Protein AF-A0A6V7I5N6-F1 (afdb_monomer_lite)

Foldseek 3Di:
DVVVVVVVVVVVVVVVVVVVVVVVVVVVVVVVVVVVVVVVVVVVVVVVVVVVVVVVVPQPPCLVVPDDVVVCVVCVVVVNNVCSSVVSVCVVVPVDDDPVNVPD

Sequence (104 aa):
NDIAEKRVILGGILEDLLGQQEKRRAELLATINQIEQQRLTRRDSLFWLMQYQSLMDQRPQGLLEGLEPTLVRHVAIAGALHCLPFLATLPSMLPHVDHDQLIA

Structure (mmCIF, N/CA/C/O backbone):
data_AF-A0A6V7I5N6-F1
#
_entry.id   AF-A0A6V7I5N6-F1
#
loop_
_atom_site.group_PDB
_atom_site.id
_atom_site.type_symbol
_atom_site.label_atom_id
_atom_site.label_alt_id
_atom_site.label_comp_id
_atom_site.label_asym_id
_atom_site.label_entity_id
_atom_site.label_seq_id
_atom_site.pdbx_PDB_ins_code
_atom_site.Cartn_x
_atom_site.Cartn_y
_atom_site.Cartn_z
_atom_site.occupancy
_atom_site.B_iso_or_equiv
_atom_site.auth_seq_id
_atom_site.auth_comp_id
_atom_site.auth_asym_id
_atom_site.auth_atom_id
_atom_site.pdbx_PDB_model_num
ATOM 1 N N . ASN A 1 1 ? 28.563 6.064 -50.476 1.00 65.56 1 ASN A N 1
ATOM 2 C CA . ASN A 1 1 ? 27.799 4.840 -50.168 1.00 65.56 1 ASN A CA 1
ATOM 3 C C . ASN A 1 1 ? 27.822 4.534 -48.668 1.00 65.56 1 ASN A C 1
ATOM 5 O O . ASN A 1 1 ? 26.775 4.590 -48.050 1.00 65.56 1 ASN A O 1
ATOM 9 N N . ASP A 1 2 ? 28.996 4.393 -48.047 1.00 87.62 2 ASP A N 1
ATOM 10 C CA . ASP A 1 2 ? 29.184 4.084 -46.607 1.00 87.62 2 ASP A CA 1
ATOM 11 C C . ASP A 1 2 ? 28.483 5.046 -45.605 1.00 87.62 2 ASP A C 1
ATOM 13 O O . ASP A 1 2 ? 27.899 4.631 -44.608 1.00 87.62 2 ASP A O 1
ATOM 17 N N . ILE A 1 3 ? 28.436 6.355 -45.892 1.00 89.69 3 ILE A N 1
ATOM 18 C CA . ILE A 1 3 ? 27.712 7.322 -45.036 1.00 89.69 3 ILE A CA 1
ATOM 19 C C . ILE A 1 3 ? 26.189 7.102 -45.058 1.00 89.69 3 ILE A C 1
ATOM 21 O O . ILE A 1 3 ? 25.523 7.346 -44.054 1.00 89.69 3 ILE A O 1
ATOM 25 N N . ALA A 1 4 ? 25.627 6.656 -46.185 1.00 89.88 4 ALA A N 1
ATOM 26 C CA . ALA A 1 4 ? 24.193 6.396 -46.285 1.00 89.88 4 ALA A CA 1
ATOM 27 C C . ALA A 1 4 ? 23.809 5.154 -45.467 1.00 89.88 4 ALA A C 1
ATOM 29 O O . ALA A 1 4 ? 22.834 5.187 -44.723 1.00 89.88 4 ALA A O 1
ATOM 30 N N . GLU A 1 5 ? 24.631 4.109 -45.525 1.00 91.44 5 GLU A N 1
ATOM 31 C CA . GLU A 1 5 ? 24.460 2.879 -44.748 1.00 91.44 5 GLU A CA 1
ATOM 32 C C . GLU A 1 5 ? 24.543 3.139 -43.235 1.00 91.44 5 GLU A C 1
ATOM 34 O O . GLU A 1 5 ? 23.652 2.752 -42.481 1.00 91.44 5 GLU A O 1
ATOM 39 N N . LYS A 1 6 ? 25.531 3.928 -42.792 1.00 91.81 6 LYS A N 1
ATOM 40 C CA . LYS A 1 6 ? 25.652 4.361 -41.388 1.00 91.81 6 LYS A CA 1
ATOM 41 C C . LYS A 1 6 ? 24.430 5.136 -40.891 1.00 91.81 6 LYS A C 1
ATOM 43 O O . LYS A 1 6 ? 24.029 4.961 -39.744 1.00 91.81 6 LYS A O 1
ATOM 48 N N . ARG A 1 7 ? 23.817 5.974 -41.737 1.00 93.12 7 ARG A N 1
ATOM 49 C CA . ARG A 1 7 ? 22.587 6.712 -41.388 1.00 93.12 7 ARG A CA 1
ATOM 50 C C . ARG A 1 7 ? 21.388 5.787 -41.217 1.00 93.12 7 ARG A C 1
ATOM 52 O O . ARG A 1 7 ? 20.614 5.997 -40.291 1.00 93.12 7 AR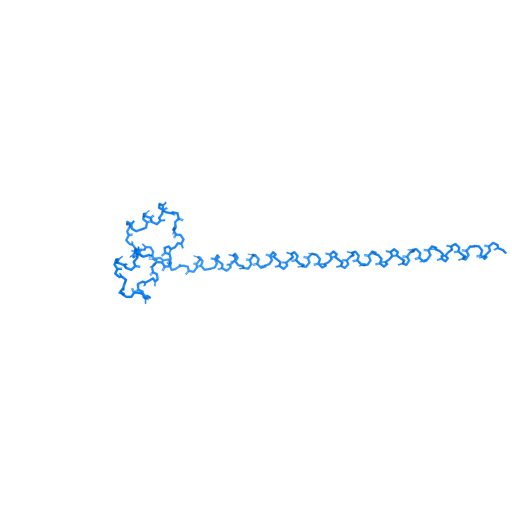G A O 1
ATOM 59 N N . VAL A 1 8 ? 21.252 4.774 -42.070 1.00 94.75 8 VAL A N 1
ATOM 60 C CA . VAL A 1 8 ? 20.178 3.775 -41.960 1.00 94.75 8 VAL A CA 1
ATOM 61 C C . VAL A 1 8 ? 20.317 2.982 -40.659 1.00 94.75 8 VAL A C 1
ATOM 63 O O . VAL A 1 8 ? 19.344 2.844 -39.923 1.00 94.75 8 VAL A O 1
ATOM 66 N N . ILE A 1 9 ? 21.534 2.545 -40.325 1.00 95.50 9 ILE A N 1
ATOM 67 C CA . ILE A 1 9 ? 21.813 1.820 -39.075 1.00 95.50 9 ILE A CA 1
ATOM 68 C C . ILE A 1 9 ? 21.493 2.688 -37.850 1.00 95.50 9 ILE A C 1
ATOM 70 O O . ILE A 1 9 ? 20.794 2.245 -36.943 1.00 95.50 9 ILE A O 1
ATOM 74 N N . LEU A 1 10 ? 21.965 3.940 -37.831 1.00 95.69 10 LEU A N 1
ATOM 75 C CA . LEU A 1 10 ? 21.670 4.885 -36.748 1.00 95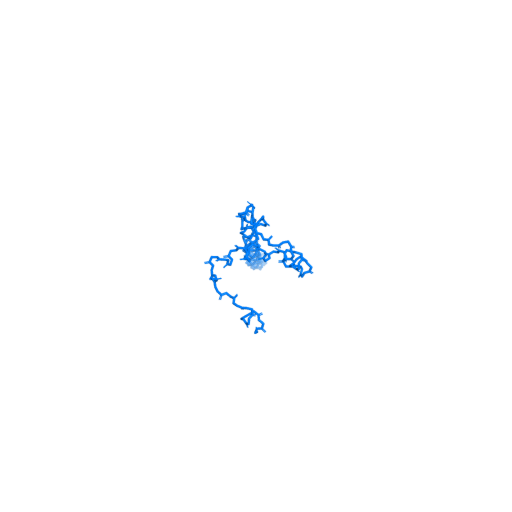.69 10 LEU A CA 1
ATOM 76 C C . LEU A 1 10 ? 20.170 5.167 -36.607 1.00 95.69 10 LEU A C 1
ATOM 78 O O . LEU A 1 10 ? 19.688 5.260 -35.483 1.00 95.69 10 LEU A O 1
ATOM 82 N N . GLY A 1 11 ? 19.443 5.275 -37.723 1.00 95.19 11 GLY A N 1
ATOM 83 C CA . GLY A 1 11 ? 17.988 5.431 -37.728 1.00 95.19 11 GLY A CA 1
ATOM 84 C C . GLY A 1 11 ? 17.283 4.263 -37.041 1.00 95.19 11 GLY A C 1
ATOM 85 O O . GLY A 1 11 ? 16.496 4.488 -36.128 1.00 95.19 11 GLY A O 1
ATOM 86 N N . GLY A 1 12 ? 17.646 3.026 -37.393 1.00 96.00 12 GLY A N 1
ATOM 87 C CA . GLY A 1 12 ? 17.077 1.830 -36.761 1.00 96.00 12 GLY A CA 1
ATOM 88 C C . GLY A 1 12 ? 17.383 1.734 -35.263 1.00 96.00 12 GLY A C 1
ATOM 89 O O . GLY A 1 12 ? 16.506 1.395 -34.473 1.00 96.00 12 GLY A O 1
ATOM 90 N N . ILE A 1 13 ? 18.602 2.095 -34.846 1.00 96.69 13 ILE A N 1
ATOM 91 C CA . ILE A 1 13 ? 18.972 2.130 -33.420 1.00 96.69 13 ILE A CA 1
ATOM 92 C C . ILE A 1 13 ? 18.164 3.196 -32.668 1.00 96.69 13 ILE A C 1
ATOM 94 O O . ILE A 1 13 ? 17.722 2.957 -31.548 1.00 96.69 13 ILE A O 1
ATOM 98 N N . LEU A 1 14 ? 17.970 4.376 -33.262 1.00 97.06 14 LEU A N 1
ATOM 99 C CA . LEU A 1 14 ? 17.183 5.452 -32.657 1.00 97.06 14 LEU A CA 1
ATOM 100 C C . LEU A 1 14 ? 15.709 5.072 -32.503 1.00 97.06 14 LEU A C 1
ATOM 102 O O . LEU A 1 14 ? 15.127 5.343 -31.456 1.00 97.06 14 LEU A O 1
ATOM 106 N N . GLU A 1 15 ? 15.120 4.431 -33.510 1.00 96.81 15 GLU A N 1
ATOM 107 C CA . GLU A 1 15 ? 13.745 3.927 -33.440 1.00 96.81 15 GLU A CA 1
ATOM 108 C C . GLU A 1 15 ? 13.581 2.885 -32.329 1.00 96.81 15 GLU A C 1
ATOM 110 O O . GLU A 1 15 ? 12.643 2.977 -31.534 1.00 96.81 15 GLU A O 1
ATOM 115 N N . ASP A 1 16 ? 14.524 1.948 -32.210 1.00 97.19 16 ASP A N 1
ATOM 116 C CA . ASP A 1 16 ? 14.510 0.947 -31.141 1.00 97.19 16 ASP A CA 1
ATOM 117 C C . ASP A 1 16 ? 14.673 1.595 -29.755 1.00 97.19 16 ASP A C 1
ATOM 119 O O . ASP A 1 16 ? 13.901 1.318 -28.836 1.00 97.19 16 ASP A O 1
ATOM 123 N N . LEU A 1 17 ? 15.603 2.543 -29.601 1.00 97.62 17 LEU A N 1
ATOM 124 C CA . LEU A 1 17 ? 15.791 3.276 -28.343 1.00 97.62 17 LEU A CA 1
ATOM 125 C C . LEU A 1 17 ? 14.544 4.067 -27.930 1.00 97.62 17 LEU A C 1
ATOM 127 O O . LEU A 1 17 ? 14.196 4.078 -26.747 1.00 97.62 17 LEU A O 1
ATOM 131 N N . LEU A 1 18 ? 13.857 4.704 -28.880 1.00 97.75 18 LEU A N 1
ATOM 132 C CA . LEU A 1 18 ? 12.594 5.398 -28.621 1.00 97.75 18 LEU A CA 1
ATOM 133 C C . LEU A 1 18 ? 11.500 4.413 -28.188 1.00 97.75 18 LEU A C 1
ATOM 135 O O . LEU A 1 18 ? 10.796 4.669 -27.210 1.00 97.75 18 LEU A O 1
ATOM 139 N N . GLY A 1 19 ? 11.405 3.254 -28.846 1.00 97.50 19 GLY A N 1
ATOM 140 C CA . GLY A 1 19 ? 10.482 2.188 -28.452 1.00 97.50 19 GLY A CA 1
ATOM 141 C C . GLY A 1 19 ? 10.756 1.658 -27.040 1.00 97.50 19 GLY A C 1
ATOM 142 O O . GLY A 1 19 ? 9.838 1.509 -26.229 1.00 97.50 19 GLY A O 1
ATOM 143 N N . GLN A 1 20 ? 12.026 1.431 -26.703 1.00 97.62 20 GLN A N 1
ATOM 144 C CA . GLN A 1 20 ? 12.446 0.988 -25.371 1.00 97.62 20 GLN A CA 1
ATOM 145 C C . GLN A 1 20 ? 12.174 2.042 -24.293 1.00 97.62 20 GLN A C 1
ATOM 147 O O . GLN A 1 20 ? 11.761 1.694 -23.183 1.00 97.62 20 GLN A O 1
ATOM 152 N N . GLN A 1 21 ? 12.381 3.324 -24.604 1.00 97.69 21 GLN A N 1
ATOM 153 C CA . GLN A 1 21 ? 12.086 4.426 -23.691 1.00 97.69 21 GLN A CA 1
ATOM 154 C C . GLN A 1 21 ? 10.594 4.478 -23.352 1.00 97.69 21 GLN A C 1
ATOM 156 O O . GLN A 1 21 ? 10.242 4.561 -22.173 1.00 97.69 21 GLN A O 1
ATOM 161 N N . GLU A 1 22 ? 9.726 4.391 -24.359 1.00 97.62 22 GLU A N 1
ATOM 162 C CA . GLU A 1 22 ? 8.278 4.446 -24.156 1.00 97.62 22 GLU A CA 1
ATOM 163 C C . GLU A 1 22 ? 7.781 3.231 -23.364 1.00 97.62 22 GLU A C 1
ATOM 165 O O . GLU A 1 22 ? 7.033 3.377 -22.394 1.00 97.62 22 GLU A O 1
ATOM 170 N N . LYS A 1 23 ? 8.287 2.033 -23.685 1.00 97.88 23 LYS A N 1
ATOM 171 C CA . LYS A 1 23 ? 7.986 0.814 -22.926 1.00 97.88 23 LYS A CA 1
ATOM 172 C C . LYS A 1 23 ? 8.373 0.956 -21.453 1.00 97.88 23 LYS A C 1
ATOM 174 O O . LYS A 1 23 ? 7.549 0.714 -20.573 1.00 97.88 23 LYS A O 1
ATOM 179 N N . ARG A 1 24 ? 9.601 1.404 -21.174 1.00 97.69 24 AR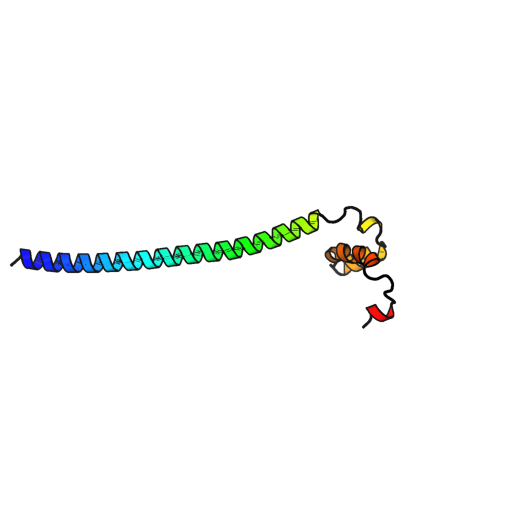G A N 1
ATOM 180 C CA . ARG A 1 24 ? 10.073 1.606 -19.797 1.00 97.69 24 ARG A CA 1
ATOM 181 C C . ARG A 1 24 ? 9.229 2.645 -19.061 1.00 97.69 24 ARG A C 1
ATOM 183 O O . ARG A 1 24 ? 8.942 2.479 -17.878 1.00 97.69 24 ARG A O 1
ATOM 190 N N . ARG A 1 25 ? 8.818 3.718 -19.739 1.00 97.75 25 ARG A N 1
ATOM 191 C CA . ARG A 1 25 ? 7.940 4.738 -19.154 1.00 97.75 25 ARG A CA 1
ATOM 192 C C . ARG A 1 25 ? 6.591 4.145 -18.747 1.00 97.75 25 ARG A C 1
ATOM 194 O O . ARG A 1 25 ? 6.133 4.410 -17.635 1.00 97.75 25 ARG A O 1
ATOM 201 N N . ALA A 1 26 ? 5.983 3.335 -19.609 1.00 97.94 26 ALA A N 1
ATOM 202 C CA . ALA A 1 26 ? 4.721 2.663 -19.313 1.00 97.94 26 ALA A CA 1
ATOM 203 C C . ALA A 1 26 ? 4.847 1.710 -18.109 1.00 97.94 26 ALA A C 1
ATOM 205 O O . ALA A 1 26 ? 4.008 1.740 -17.210 1.00 97.94 26 ALA A O 1
ATOM 206 N N . GLU A 1 27 ? 5.928 0.928 -18.044 1.00 97.62 27 GLU A N 1
ATOM 207 C CA . GLU A 1 27 ? 6.219 0.023 -16.921 1.00 97.62 27 GLU A CA 1
ATOM 208 C C . GLU A 1 27 ? 6.387 0.778 -15.591 1.00 97.62 27 GLU A C 1
ATOM 210 O O . GLU A 1 27 ? 5.838 0.370 -14.562 1.00 97.62 27 GLU A O 1
ATOM 215 N N . LEU A 1 28 ? 7.097 1.912 -15.599 1.00 97.81 28 LEU A N 1
ATOM 216 C CA . LEU A 1 28 ? 7.272 2.751 -14.409 1.00 97.81 28 LEU A CA 1
ATOM 217 C C . LEU A 1 28 ? 5.943 3.333 -13.919 1.00 97.81 28 LEU A C 1
ATOM 219 O O . LEU A 1 28 ? 5.660 3.286 -12.722 1.00 97.81 28 LEU A O 1
ATOM 223 N N . LEU A 1 29 ? 5.108 3.838 -14.830 1.00 97.62 29 LEU A N 1
ATOM 224 C CA . LEU A 1 29 ? 3.779 4.351 -14.484 1.00 97.62 29 LEU A CA 1
ATOM 225 C C . LEU A 1 29 ? 2.883 3.254 -13.899 1.00 97.62 29 LEU A C 1
ATOM 227 O O . LEU A 1 29 ? 2.217 3.481 -12.890 1.00 97.62 29 LEU A O 1
ATOM 231 N N . ALA A 1 30 ? 2.896 2.056 -14.489 1.00 97.00 30 ALA A N 1
ATOM 232 C CA . ALA A 1 30 ? 2.157 0.911 -13.965 1.00 97.00 30 ALA A CA 1
ATOM 233 C C . ALA A 1 30 ? 2.614 0.545 -12.543 1.00 97.00 30 ALA A C 1
ATOM 235 O O . ALA A 1 30 ? 1.784 0.349 -11.655 1.00 97.00 30 ALA A O 1
ATOM 236 N N . THR A 1 31 ? 3.928 0.536 -12.307 1.00 94.69 31 THR A N 1
ATOM 237 C CA . THR A 1 31 ? 4.513 0.226 -10.994 1.00 94.69 31 THR A CA 1
ATOM 238 C C . THR A 1 31 ? 4.115 1.257 -9.937 1.00 94.69 31 THR A C 1
ATOM 240 O O . THR A 1 31 ? 3.707 0.884 -8.838 1.00 94.69 31 THR A O 1
ATOM 243 N N . ILE A 1 32 ? 4.180 2.554 -10.259 1.00 93.56 32 ILE A N 1
ATOM 244 C CA . ILE A 1 32 ? 3.762 3.628 -9.343 1.00 93.56 32 ILE A CA 1
ATOM 245 C C . ILE A 1 32 ? 2.283 3.473 -8.975 1.00 93.56 32 ILE A C 1
ATOM 247 O O . ILE A 1 32 ? 1.941 3.508 -7.794 1.00 93.56 32 ILE A O 1
ATOM 251 N N . ASN A 1 33 ? 1.417 3.232 -9.963 1.00 95.06 33 ASN A N 1
ATOM 252 C CA . ASN A 1 33 ? -0.010 3.021 -9.718 1.00 95.06 33 ASN A CA 1
ATOM 253 C C . ASN A 1 33 ? -0.267 1.818 -8.801 1.00 95.06 33 ASN A C 1
ATOM 255 O O . ASN A 1 33 ? -1.096 1.901 -7.896 1.00 95.06 33 ASN A O 1
ATOM 259 N N . GLN A 1 34 ? 0.464 0.717 -8.989 1.00 93.19 34 GLN A N 1
ATOM 260 C CA . GLN A 1 34 ? 0.351 -0.460 -8.129 1.00 93.19 34 GLN A CA 1
ATOM 261 C C . GLN A 1 34 ? 0.781 -0.163 -6.683 1.00 93.19 34 GLN A C 1
ATOM 263 O O . GLN A 1 34 ? 0.107 -0.589 -5.743 1.00 93.19 34 GLN A O 1
ATOM 268 N N . ILE A 1 35 ? 1.872 0.585 -6.489 1.00 88.69 35 ILE A N 1
ATOM 269 C CA . ILE A 1 35 ? 2.345 0.988 -5.155 1.00 88.69 35 ILE A CA 1
ATOM 270 C C . ILE A 1 35 ? 1.303 1.868 -4.455 1.00 88.69 35 ILE A C 1
ATOM 272 O O . ILE A 1 35 ? 0.999 1.643 -3.282 1.00 88.69 35 ILE A O 1
ATOM 276 N N . GLU A 1 36 ? 0.725 2.842 -5.158 1.00 86.88 36 GLU A N 1
ATOM 277 C CA . GLU A 1 36 ? -0.304 3.723 -4.595 1.00 86.88 36 GLU A CA 1
ATOM 278 C C . GLU A 1 36 ? -1.573 2.953 -4.213 1.00 86.88 36 GLU A C 1
ATOM 280 O O . GLU A 1 36 ? -2.093 3.131 -3.110 1.00 86.88 36 GLU A O 1
ATOM 285 N N . GLN A 1 37 ? -2.024 2.016 -5.052 1.00 88.88 37 GLN A N 1
ATOM 286 C CA . GLN A 1 37 ? -3.155 1.143 -4.721 1.00 88.88 37 GLN A CA 1
ATOM 287 C C . GLN A 1 37 ? -2.898 0.342 -3.439 1.00 88.88 37 GLN A C 1
ATOM 289 O O . GLN A 1 37 ? -3.739 0.339 -2.543 1.00 88.88 37 GLN A O 1
ATOM 294 N N . GLN A 1 38 ? -1.716 -0.268 -3.303 1.00 80.31 38 GLN A N 1
ATOM 295 C CA . GLN A 1 38 ? -1.342 -1.009 -2.094 1.00 80.31 38 GLN A CA 1
ATOM 296 C C . GLN A 1 38 ? -1.262 -0.108 -0.851 1.00 80.31 38 GLN A C 1
ATOM 298 O O . GLN A 1 38 ? -1.636 -0.531 0.249 1.00 80.31 38 GLN A O 1
ATOM 303 N N . ARG A 1 39 ? -0.793 1.141 -0.997 1.00 75.44 39 ARG A N 1
ATOM 304 C CA . ARG A 1 39 ? -0.772 2.115 0.107 1.00 75.44 39 ARG A CA 1
ATOM 305 C C . ARG A 1 39 ? -2.174 2.477 0.569 1.00 75.44 39 ARG A C 1
ATOM 307 O O . ARG A 1 39 ? -2.372 2.552 1.780 1.00 75.44 39 ARG A O 1
ATOM 314 N N . LEU A 1 40 ? -3.120 2.683 -0.348 1.00 76.88 40 LEU A N 1
ATOM 315 C CA . LEU A 1 40 ? -4.512 2.990 -0.009 1.00 76.88 40 LEU A CA 1
ATOM 316 C C . LEU A 1 40 ? -5.138 1.851 0.803 1.00 76.88 40 LEU A C 1
ATOM 318 O O . LEU A 1 40 ? -5.590 2.085 1.920 1.00 76.88 40 LEU A O 1
ATOM 322 N N . THR A 1 41 ? -5.031 0.604 0.334 1.00 75.81 41 THR A N 1
ATOM 323 C CA . THR A 1 41 ? -5.590 -0.556 1.052 1.00 75.81 41 THR A CA 1
ATOM 324 C C . THR A 1 41 ? -4.982 -0.718 2.447 1.00 75.81 41 THR A C 1
ATOM 326 O O . THR A 1 41 ? -5.687 -0.964 3.428 1.00 75.81 41 THR A O 1
ATOM 329 N N . ARG A 1 42 ? -3.657 -0.547 2.569 1.00 73.81 42 ARG A N 1
ATOM 330 C CA . ARG A 1 42 ? -2.969 -0.638 3.863 1.00 73.81 42 ARG A CA 1
ATOM 331 C C . ARG A 1 42 ? -3.368 0.506 4.794 1.00 73.81 42 ARG A C 1
ATOM 333 O O . ARG A 1 42 ? -3.569 0.265 5.983 1.00 73.81 42 ARG A O 1
ATOM 340 N N . ARG A 1 43 ? -3.503 1.730 4.282 1.00 70.69 43 ARG A N 1
ATOM 341 C CA . ARG A 1 43 ? -3.923 2.895 5.070 1.00 70.69 43 ARG A CA 1
ATOM 342 C C . ARG A 1 43 ? -5.346 2.729 5.594 1.00 70.69 43 ARG A C 1
ATOM 344 O O . ARG A 1 43 ? -5.561 2.999 6.770 1.00 70.69 43 ARG A O 1
ATOM 351 N N . ASP A 1 44 ? -6.258 2.217 4.776 1.00 69.88 44 ASP A N 1
ATOM 352 C CA . ASP A 1 44 ? -7.641 1.957 5.184 1.00 69.88 44 ASP A CA 1
ATOM 353 C C . ASP A 1 44 ? -7.705 0.877 6.270 1.00 69.88 44 ASP A C 1
ATOM 355 O O . ASP A 1 44 ? -8.367 1.061 7.290 1.00 69.88 44 ASP A O 1
ATOM 359 N N . SER A 1 45 ? -6.940 -0.213 6.120 1.00 71.81 45 SER A N 1
ATOM 360 C CA . SER A 1 45 ? -6.859 -1.254 7.157 1.00 71.81 45 SER A CA 1
ATOM 361 C C . SER A 1 45 ? -6.307 -0.725 8.487 1.00 71.81 45 SER A C 1
ATOM 363 O O . SER A 1 45 ? -6.840 -1.040 9.550 1.00 71.81 45 SER A O 1
ATOM 365 N N . LEU A 1 46 ? -5.273 0.122 8.438 1.00 77.06 46 LEU A N 1
ATOM 366 C CA . LEU A 1 46 ? -4.667 0.716 9.629 1.00 77.06 46 LEU A CA 1
ATOM 367 C C . LEU A 1 46 ? -5.594 1.747 10.271 1.00 77.06 46 LEU A C 1
ATOM 369 O O . LEU A 1 46 ? -5.666 1.803 11.492 1.00 77.06 46 LEU A O 1
ATOM 373 N N . PHE A 1 47 ? -6.329 2.525 9.475 1.00 75.56 47 PHE A N 1
ATOM 374 C CA . PHE A 1 47 ? -7.305 3.490 9.972 1.00 75.56 47 PHE A CA 1
ATOM 375 C C . PHE A 1 47 ? -8.402 2.806 10.792 1.00 75.56 47 PHE A C 1
ATOM 377 O O . PHE A 1 47 ? -8.651 3.209 11.927 1.00 75.56 47 PHE A O 1
ATOM 384 N N . TRP A 1 48 ? -9.016 1.745 10.261 1.00 76.81 48 TRP A N 1
ATOM 385 C CA . TRP A 1 48 ? -10.058 1.009 10.983 1.00 76.81 48 TRP A CA 1
ATOM 386 C C . TRP A 1 48 ? -9.530 0.339 12.248 1.00 76.81 48 TRP A C 1
ATOM 388 O O . TRP A 1 48 ? -10.204 0.357 13.276 1.00 76.81 48 TRP A O 1
ATOM 398 N N . LEU A 1 49 ? -8.308 -0.191 12.203 1.00 79.19 49 LEU A N 1
ATOM 399 C CA . LEU A 1 49 ? -7.671 -0.806 13.364 1.00 79.19 49 LEU A CA 1
ATOM 400 C C . LEU A 1 49 ? -7.355 0.235 14.448 1.00 79.19 49 LEU A C 1
ATOM 402 O O . LEU A 1 49 ? -7.668 0.017 15.615 1.00 79.19 49 LEU A O 1
ATOM 406 N N . MET A 1 50 ? -6.819 1.397 14.066 1.00 77.00 50 MET A N 1
ATOM 407 C CA . MET A 1 50 ? -6.565 2.508 14.989 1.00 77.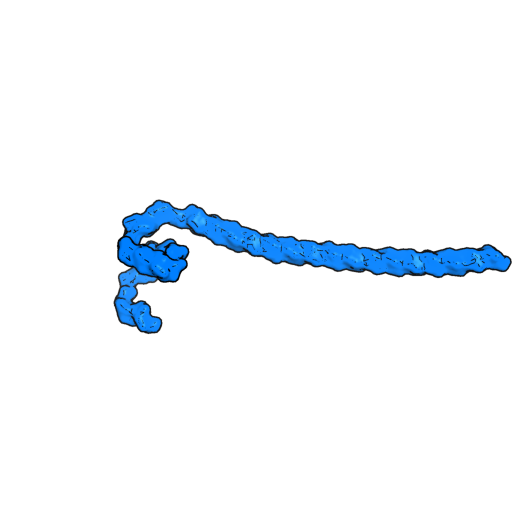00 50 MET A CA 1
ATOM 408 C C . MET A 1 50 ? -7.858 3.066 15.590 1.00 77.00 50 MET A C 1
ATOM 410 O O . MET A 1 50 ? -7.892 3.356 16.783 1.00 77.00 50 MET A O 1
ATOM 414 N N . GLN A 1 51 ? -8.929 3.189 14.801 1.00 73.38 51 GLN A N 1
ATOM 415 C CA . GLN A 1 51 ? -10.222 3.642 15.317 1.00 73.38 51 GLN A CA 1
ATOM 416 C C . GLN A 1 51 ? -10.849 2.631 16.271 1.00 73.38 51 GLN A C 1
ATOM 418 O O . GLN A 1 51 ? -11.349 3.013 17.327 1.00 73.38 51 GLN A O 1
ATOM 423 N N . TYR A 1 52 ? -10.772 1.341 15.948 1.00 75.00 52 TYR A N 1
ATOM 424 C CA . TYR A 1 52 ? -11.204 0.285 16.856 1.00 75.00 52 TYR A CA 1
ATOM 425 C C . TYR A 1 52 ? -10.428 0.333 18.176 1.00 75.00 52 TYR A C 1
ATOM 427 O O . TYR A 1 52 ? -11.026 0.278 19.248 1.00 75.00 52 TYR A O 1
ATOM 435 N N . GLN A 1 53 ? -9.108 0.503 18.111 1.00 74.75 53 GLN A N 1
ATOM 436 C CA . GLN A 1 53 ? -8.271 0.626 19.298 1.00 74.75 53 GLN A CA 1
ATOM 437 C C . GLN A 1 53 ? -8.636 1.868 20.126 1.00 74.75 53 GLN A C 1
ATOM 439 O O . GLN A 1 53 ? -8.826 1.749 21.332 1.00 74.75 53 GLN A O 1
ATOM 444 N N . SER A 1 54 ? -8.857 3.022 19.487 1.00 76.44 54 SER A N 1
ATOM 445 C CA . SER A 1 54 ? -9.302 4.239 20.178 1.00 76.44 54 SER A CA 1
ATOM 446 C C . SER A 1 54 ? -10.647 4.053 20.888 1.00 76.44 54 SER A C 1
ATOM 448 O O . SER A 1 54 ? -10.803 4.481 22.029 1.00 76.44 54 SER A O 1
ATOM 450 N N . LEU A 1 55 ? -11.604 3.363 20.259 1.00 72.25 55 LEU A N 1
ATOM 451 C CA . LEU A 1 55 ? -12.881 3.015 20.890 1.00 72.25 55 LEU A CA 1
ATOM 452 C C . LEU A 1 55 ? -12.700 2.067 22.082 1.00 72.25 55 LEU A C 1
ATOM 454 O O . LEU A 1 55 ? -13.385 2.212 23.094 1.00 72.25 55 LEU A O 1
ATOM 458 N N . MET A 1 56 ? -11.786 1.100 21.981 1.00 68.69 56 MET A N 1
ATOM 459 C CA . MET A 1 56 ? -11.484 0.181 23.081 1.00 68.69 56 MET A CA 1
ATOM 460 C C . MET A 1 56 ? -10.801 0.877 24.262 1.00 68.69 56 MET A C 1
ATOM 462 O O . MET A 1 56 ? -11.080 0.500 25.405 1.00 68.69 56 MET A O 1
ATOM 466 N N . ASP A 1 57 ? -9.961 1.879 23.995 1.00 68.81 57 ASP A N 1
ATOM 467 C CA . ASP A 1 57 ? -9.265 2.692 25.000 1.00 68.81 57 ASP A CA 1
ATOM 468 C C . ASP A 1 57 ? -10.210 3.683 25.698 1.00 68.81 57 ASP A C 1
ATOM 470 O O . ASP A 1 57 ? -10.069 3.941 26.892 1.00 68.81 57 ASP A O 1
ATOM 474 N N . GLN A 1 58 ? -11.214 4.198 24.982 1.00 65.12 58 GLN A N 1
ATOM 475 C CA . GLN A 1 58 ? -12.254 5.083 25.524 1.00 65.12 58 GLN A CA 1
ATOM 476 C C . GLN A 1 58 ? -13.349 4.340 26.302 1.00 65.12 58 GLN A C 1
ATOM 478 O O . GLN A 1 58 ? -14.314 4.964 26.753 1.00 65.12 58 GLN A O 1
ATOM 483 N N . ARG A 1 59 ? -13.237 3.015 26.472 1.00 62.09 59 ARG A N 1
ATOM 484 C CA . ARG A 1 59 ? -14.211 2.273 27.274 1.00 62.09 59 ARG A CA 1
ATOM 485 C C . ARG A 1 59 ? -14.236 2.836 28.697 1.00 62.09 59 ARG A C 1
ATOM 487 O O . ARG A 1 59 ? -13.174 2.946 29.312 1.00 62.09 59 ARG A O 1
ATOM 494 N N . PRO A 1 60 ? -15.424 3.153 29.243 1.00 62.62 60 PRO A N 1
ATOM 495 C CA . PRO A 1 60 ? -15.536 3.661 30.600 1.00 62.62 60 PRO A CA 1
ATOM 496 C C . PRO A 1 60 ? -14.949 2.632 31.572 1.00 62.62 60 PRO A C 1
ATOM 498 O O . PRO A 1 60 ? -15.483 1.534 31.757 1.00 62.62 60 PRO A O 1
ATOM 501 N N . GLN A 1 61 ? -13.799 2.977 32.150 1.00 55.84 61 GLN A N 1
ATOM 502 C CA . GLN A 1 61 ? -13.142 2.189 33.183 1.00 55.84 61 GLN A CA 1
ATOM 503 C C . GLN A 1 61 ? -14.066 2.209 34.406 1.00 55.84 61 GLN A C 1
ATOM 505 O O . GLN A 1 61 ? -14.291 3.265 34.986 1.00 55.84 61 GLN A O 1
ATOM 510 N N . GLY A 1 62 ? -14.689 1.068 34.709 1.00 58.00 62 GLY A N 1
ATOM 511 C CA . GLY A 1 62 ? -15.732 0.946 35.741 1.00 58.00 62 GLY A CA 1
ATOM 512 C C . GLY A 1 62 ? -17.033 0.304 35.250 1.00 58.00 62 GLY A C 1
ATOM 513 O O . GLY A 1 62 ? -17.880 -0.078 36.047 1.00 58.00 62 GLY A O 1
ATOM 514 N N . LEU A 1 63 ? -17.193 0.090 33.941 1.00 57.94 63 LEU A N 1
ATOM 515 C CA . LEU A 1 63 ? -18.402 -0.530 33.389 1.00 57.94 63 LEU A CA 1
ATOM 516 C C . LEU A 1 63 ? -18.651 -1.967 33.897 1.00 57.94 63 LEU A C 1
ATOM 518 O O . LEU A 1 63 ? -19.790 -2.406 34.025 1.00 57.94 63 LEU A O 1
ATOM 522 N N . LEU A 1 64 ? -17.576 -2.697 34.201 1.00 56.00 64 LEU A N 1
ATOM 523 C CA . LEU A 1 64 ? -17.648 -4.049 34.759 1.00 56.00 64 LEU A CA 1
ATOM 524 C C . LEU A 1 64 ? -17.996 -4.062 36.255 1.00 56.00 64 LEU A C 1
ATOM 526 O O . LEU A 1 64 ? -18.376 -5.111 36.760 1.00 56.00 64 LEU A O 1
ATOM 530 N N . GLU A 1 65 ? -17.885 -2.933 36.959 1.00 59.31 65 GLU A N 1
ATOM 531 C CA . GLU A 1 65 ? -18.163 -2.860 38.401 1.00 59.31 65 GLU A CA 1
ATOM 532 C C . GLU A 1 65 ? -19.670 -2.905 38.702 1.00 59.31 65 GLU A C 1
ATOM 534 O O . GLU A 1 65 ? -20.066 -3.302 39.794 1.00 59.31 65 GLU A O 1
ATOM 539 N N . GLY A 1 66 ? -20.515 -2.555 37.724 1.00 59.38 66 GLY A N 1
ATOM 540 C CA . GLY A 1 66 ? -21.978 -2.631 37.824 1.00 59.38 66 GLY A CA 1
ATOM 541 C C . GLY A 1 66 ? -22.610 -3.882 37.201 1.00 59.38 66 GLY A C 1
ATOM 542 O O . GLY A 1 66 ? -23.830 -4.026 37.253 1.00 59.38 66 GLY A O 1
ATOM 543 N N . LEU A 1 67 ? -21.820 -4.768 36.582 1.00 65.00 67 LEU A N 1
ATOM 544 C CA . LEU A 1 67 ? -22.326 -5.964 35.902 1.00 65.00 67 LEU A CA 1
ATOM 545 C C . LEU A 1 67 ? -22.323 -7.184 36.830 1.00 65.00 67 LEU A C 1
ATOM 547 O O . LEU A 1 67 ? -21.368 -7.437 37.560 1.00 65.00 67 LEU A O 1
ATOM 551 N N . GLU A 1 68 ? -23.398 -7.970 36.768 1.00 71.44 68 GLU A N 1
ATOM 552 C CA . GLU A 1 68 ? -23.572 -9.150 37.614 1.00 71.44 68 GLU A CA 1
ATOM 553 C C . GLU A 1 68 ? -22.484 -10.215 37.299 1.00 71.44 68 GLU A C 1
ATOM 555 O O . GLU A 1 68 ? -22.245 -10.534 36.126 1.00 71.44 68 GLU A O 1
ATOM 560 N N . PRO A 1 69 ? -21.779 -10.767 38.311 1.00 73.88 69 PRO A N 1
ATOM 561 C CA . PRO A 1 69 ? -20.621 -11.644 38.097 1.00 73.88 69 PRO A CA 1
ATOM 562 C C . PRO A 1 69 ? -20.927 -12.926 37.316 1.00 73.88 69 PRO A C 1
ATOM 564 O O . PRO A 1 69 ? -20.061 -13.470 36.621 1.00 73.88 69 PRO A O 1
ATOM 567 N N . THR A 1 70 ? -22.152 -13.434 37.419 1.00 76.50 70 THR A N 1
ATOM 568 C CA . THR A 1 70 ? -22.587 -14.641 36.717 1.00 76.50 70 THR A CA 1
ATOM 569 C C . THR A 1 70 ? -22.773 -14.362 35.228 1.00 76.50 70 THR A C 1
ATOM 571 O O . THR A 1 70 ? -22.369 -15.194 34.412 1.00 76.50 70 THR A O 1
ATOM 574 N N . LEU A 1 71 ? -23.288 -13.191 34.846 1.00 73.62 71 LEU A N 1
ATOM 575 C CA . LEU A 1 71 ? -23.346 -12.746 33.450 1.00 73.62 71 LEU A CA 1
ATOM 576 C C . LEU A 1 71 ? -21.942 -12.639 32.843 1.00 73.62 71 LEU A C 1
ATOM 578 O O . LEU A 1 71 ? -21.688 -13.199 31.777 1.00 73.62 71 LEU A O 1
ATOM 582 N N . VAL A 1 72 ? -21.008 -11.992 33.548 1.00 75.25 72 VAL A N 1
ATOM 583 C CA . VAL A 1 72 ? -19.610 -11.868 33.094 1.00 75.25 72 VAL A CA 1
ATOM 584 C C . VAL A 1 72 ? -18.990 -13.248 32.876 1.00 75.25 72 VAL A C 1
ATOM 586 O O . VAL A 1 72 ? -18.344 -13.478 31.853 1.00 75.25 72 VAL A O 1
ATOM 589 N N . ARG A 1 73 ? -19.242 -14.199 33.785 1.00 77.31 73 ARG A N 1
ATOM 590 C CA . ARG A 1 73 ? -18.757 -15.579 33.660 1.00 77.31 73 ARG A CA 1
ATOM 591 C C . ARG A 1 73 ? -19.319 -16.287 32.425 1.00 77.31 73 ARG A C 1
ATOM 593 O O . ARG A 1 73 ? -18.554 -16.914 31.700 1.00 77.31 73 ARG A O 1
ATOM 600 N N . HIS A 1 74 ? -20.622 -16.191 32.165 1.00 78.88 74 HIS A N 1
ATOM 601 C CA . HIS A 1 74 ? -21.232 -16.834 30.994 1.00 78.88 74 HIS A CA 1
ATOM 602 C C . HIS A 1 74 ? -20.737 -16.225 29.681 1.00 78.88 74 HIS A C 1
ATOM 604 O O . HIS A 1 74 ? -20.397 -16.958 28.755 1.00 78.88 74 HIS A O 1
ATOM 610 N N . VAL A 1 75 ? -20.616 -14.899 29.620 1.00 77.88 75 VAL A N 1
ATOM 611 C CA . VAL A 1 75 ? -20.094 -14.190 28.445 1.00 77.88 75 VAL A CA 1
ATOM 612 C C . VAL A 1 75 ? -18.612 -14.510 28.215 1.00 77.88 75 VAL A C 1
ATOM 614 O O . VAL A 1 75 ? -18.179 -14.643 27.069 1.00 77.88 75 VAL A O 1
ATOM 617 N N . ALA A 1 76 ? -17.839 -14.705 29.286 1.00 77.62 76 ALA A N 1
ATOM 618 C CA . ALA A 1 76 ? -16.456 -15.155 29.198 1.00 77.62 76 ALA A CA 1
ATOM 619 C C . ALA A 1 76 ? -16.335 -16.588 28.665 1.00 77.62 76 ALA A C 1
ATOM 621 O O . ALA A 1 76 ? -15.533 -16.831 27.766 1.00 77.62 76 ALA A O 1
ATOM 622 N N . ILE A 1 77 ? -17.161 -17.516 29.158 1.00 82.19 77 ILE A N 1
ATOM 623 C CA . ILE A 1 77 ? -17.220 -18.901 28.659 1.00 82.19 77 ILE A CA 1
ATOM 624 C C . ILE A 1 77 ? -17.631 -18.932 27.180 1.00 82.19 77 ILE A C 1
ATOM 626 O O . ILE A 1 77 ? -17.091 -19.719 26.408 1.00 82.19 77 ILE A O 1
ATOM 630 N N . ALA A 1 78 ? -18.529 -18.036 26.765 1.00 80.31 78 ALA A N 1
ATOM 631 C CA . ALA A 1 78 ? -18.950 -17.881 25.375 1.00 80.31 78 ALA A CA 1
ATOM 632 C C . ALA A 1 78 ? -17.917 -17.165 24.476 1.00 80.31 78 ALA A C 1
ATOM 634 O O . ALA A 1 78 ? -18.175 -16.967 23.291 1.00 80.31 78 ALA A O 1
ATOM 635 N N . GLY 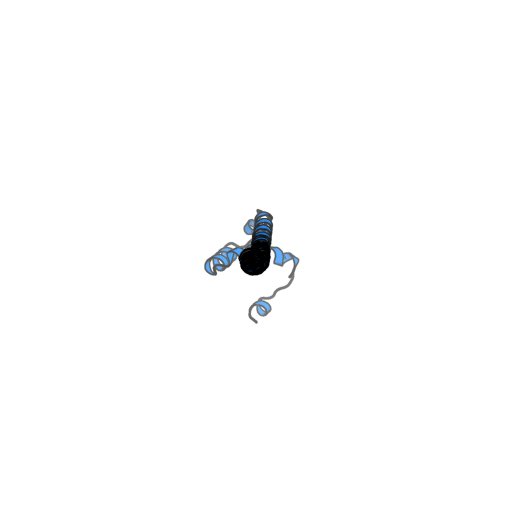A 1 79 ? -16.765 -16.734 25.010 1.00 75.44 79 GLY A N 1
ATOM 636 C CA . GLY A 1 79 ? -15.740 -16.002 24.254 1.00 75.44 79 GLY A CA 1
ATOM 637 C C . GLY A 1 79 ? -16.151 -14.583 23.833 1.00 75.44 79 GLY A C 1
ATOM 638 O O . GLY A 1 79 ? -15.475 -13.944 23.026 1.00 75.44 79 GLY A O 1
ATOM 639 N N . ALA A 1 80 ? -17.240 -14.056 24.390 1.00 79.94 80 ALA A N 1
ATOM 640 C CA . ALA A 1 80 ? -17.874 -12.810 23.972 1.00 79.94 80 ALA A CA 1
ATOM 641 C C . ALA A 1 80 ? -17.594 -11.636 24.931 1.00 79.94 80 ALA A C 1
ATOM 643 O O . ALA A 1 80 ? -18.372 -10.690 25.004 1.00 79.94 80 ALA A O 1
ATOM 644 N N . LEU A 1 81 ? -16.471 -11.648 25.664 1.00 74.81 81 LEU A N 1
ATOM 645 C CA . LEU A 1 81 ? -16.096 -10.564 26.596 1.00 74.81 81 LEU A CA 1
ATOM 646 C C . LEU A 1 81 ? -16.081 -9.171 25.943 1.00 74.81 81 LEU A C 1
ATOM 648 O O . LEU A 1 81 ? -16.372 -8.173 26.600 1.00 74.81 81 LEU A O 1
ATOM 652 N N . HIS A 1 82 ? -15.772 -9.101 24.647 1.00 73.31 82 HIS A N 1
ATOM 653 C CA . HIS A 1 82 ? -15.790 -7.867 23.862 1.00 73.31 82 HIS A CA 1
ATOM 654 C C . HIS A 1 82 ? -17.199 -7.265 23.699 1.00 73.31 82 HIS A C 1
ATOM 656 O O . HIS A 1 82 ? -17.311 -6.092 23.355 1.00 73.31 82 HIS A O 1
ATOM 662 N N . CYS A 1 83 ? -18.258 -8.033 23.980 1.00 72.44 83 CYS A N 1
ATOM 663 C CA . CYS A 1 83 ? -19.649 -7.588 23.936 1.00 72.44 83 CYS A CA 1
ATOM 664 C C . CYS A 1 83 ? -20.114 -6.920 25.243 1.00 72.44 83 CYS A C 1
ATOM 666 O O . CYS A 1 83 ? -21.065 -6.140 25.222 1.00 72.44 83 CYS A O 1
ATOM 668 N N . LEU A 1 84 ? -19.447 -7.181 26.379 1.00 72.69 84 LEU A N 1
ATOM 669 C CA . LEU A 1 84 ? -19.807 -6.616 27.693 1.00 72.69 84 LEU A CA 1
ATOM 670 C C . LEU A 1 84 ? -19.920 -5.079 27.697 1.00 72.69 84 LEU A C 1
ATOM 672 O O . LEU A 1 84 ? -20.857 -4.568 28.313 1.00 72.69 84 LEU A O 1
ATOM 676 N N . PRO A 1 85 ? -19.047 -4.333 26.986 1.00 69.44 85 PRO A N 1
ATOM 677 C CA . PRO A 1 85 ? -19.179 -2.891 26.841 1.00 69.44 85 PRO A CA 1
ATOM 678 C C . PRO A 1 85 ? -20.520 -2.426 26.279 1.00 69.44 85 PRO A C 1
ATOM 680 O O . PRO A 1 85 ? -21.090 -1.451 26.756 1.00 69.44 85 PRO A O 1
ATOM 683 N N . PHE A 1 86 ? -21.048 -3.154 25.298 1.00 67.06 86 PHE A N 1
ATOM 684 C CA . PHE A 1 86 ? -22.339 -2.852 24.691 1.00 67.06 86 PHE A CA 1
ATOM 685 C C . PHE A 1 86 ? -23.485 -3.222 25.636 1.00 67.06 86 PHE A C 1
ATOM 687 O O . PHE A 1 86 ? -24.420 -2.441 25.801 1.00 67.06 86 PHE A O 1
ATOM 694 N N . LEU A 1 87 ? -23.383 -4.364 26.326 1.00 65.62 87 LEU A N 1
ATOM 695 C CA . LEU A 1 87 ? -24.405 -4.833 27.268 1.00 65.62 87 LEU A CA 1
ATOM 696 C C . LEU A 1 87 ? -24.623 -3.871 28.437 1.00 65.62 87 LEU A C 1
ATOM 698 O O . LEU A 1 87 ? -25.759 -3.625 28.823 1.00 65.62 87 LEU A O 1
ATOM 702 N N . ALA A 1 88 ? -23.567 -3.268 28.971 1.00 63.38 88 ALA A N 1
ATOM 703 C CA . ALA A 1 88 ? -23.715 -2.303 30.057 1.00 63.38 88 ALA A CA 1
ATOM 704 C C . ALA A 1 88 ? -24.213 -0.918 29.607 1.00 63.38 88 ALA A C 1
ATOM 706 O O . ALA A 1 88 ? -24.598 -0.115 30.453 1.00 63.38 88 ALA A O 1
ATOM 707 N N . THR A 1 89 ? -24.268 -0.644 28.298 1.00 60.25 89 THR A N 1
ATOM 708 C CA . THR A 1 89 ? -24.991 0.520 27.748 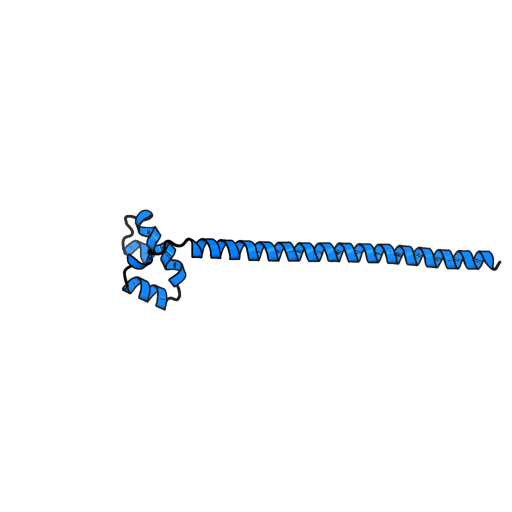1.00 60.25 89 THR A CA 1
ATOM 709 C C . THR A 1 89 ? -26.466 0.225 27.445 1.00 60.25 89 THR A C 1
ATOM 711 O O . THR A 1 89 ? -27.224 1.151 27.176 1.00 60.25 89 THR A O 1
ATOM 714 N N . LEU A 1 90 ? -26.912 -1.037 27.523 1.00 56.97 90 LEU A N 1
ATOM 715 C CA . LEU A 1 90 ? -28.317 -1.409 27.305 1.00 56.97 90 LEU A CA 1
ATOM 716 C C . LEU A 1 90 ? -29.316 -0.901 28.359 1.00 56.97 90 LEU A C 1
ATOM 718 O O . LEU A 1 90 ? -30.443 -0.613 27.954 1.00 56.97 90 LEU A O 1
ATOM 722 N N . PRO A 1 91 ? -28.978 -0.736 29.657 1.00 54.03 91 PRO A N 1
ATOM 723 C CA . PRO A 1 91 ? -29.949 -0.281 30.653 1.00 54.03 91 PRO A CA 1
ATOM 724 C C . PRO A 1 91 ? -30.566 1.090 30.337 1.00 54.03 91 PRO A C 1
ATOM 726 O O . PRO A 1 91 ? -31.689 1.359 30.750 1.00 54.03 91 PRO A O 1
ATOM 729 N N . SER A 1 92 ? -29.870 1.951 29.582 1.00 50.81 92 SER A N 1
ATOM 730 C CA . SER A 1 92 ? -30.413 3.235 29.115 1.00 50.81 92 SER A CA 1
ATOM 731 C C . SER A 1 92 ? -31.189 3.144 27.794 1.00 50.81 92 SER A C 1
ATOM 733 O O . SER A 1 92 ? -31.926 4.071 27.469 1.00 50.81 92 SER A O 1
ATOM 735 N N . MET A 1 93 ? -31.046 2.050 27.038 1.00 46.44 93 MET A N 1
ATOM 736 C CA . MET A 1 93 ? -31.620 1.879 25.694 1.00 46.44 93 MET A CA 1
ATOM 737 C C . MET A 1 93 ? -32.849 0.962 25.668 1.00 46.44 93 MET A C 1
ATOM 739 O O . MET A 1 93 ? -33.637 1.031 24.728 1.00 46.44 93 MET A O 1
ATOM 743 N N . LEU A 1 94 ? -33.034 0.112 26.680 1.00 53.56 94 LEU A N 1
ATOM 744 C CA . LEU A 1 94 ? -34.111 -0.876 26.735 1.00 53.56 94 LEU A CA 1
ATOM 745 C C . LEU A 1 94 ? -34.664 -0.977 28.165 1.00 53.56 94 LEU A C 1
ATOM 747 O O . LEU A 1 94 ? -34.279 -1.871 28.917 1.00 53.56 94 LEU A O 1
ATOM 751 N N . PRO A 1 95 ? -35.571 -0.070 28.572 1.00 53.28 95 PRO A N 1
ATOM 752 C CA . PRO A 1 95 ? -36.103 -0.085 29.928 1.00 53.28 95 PRO A CA 1
ATOM 753 C C . PRO A 1 95 ? -36.949 -1.331 30.239 1.00 53.28 95 PRO A C 1
ATOM 755 O O . PRO A 1 95 ? -37.129 -1.618 31.417 1.00 53.28 95 PRO A O 1
ATOM 758 N N . HIS A 1 96 ? -37.470 -2.071 29.248 1.00 52.94 96 HIS A N 1
ATOM 759 C CA . HIS A 1 96 ? -38.376 -3.221 29.442 1.00 52.94 96 HIS A CA 1
ATOM 760 C C . HIS A 1 96 ? -38.075 -4.365 28.449 1.00 52.94 96 HIS A C 1
ATOM 762 O O . HIS A 1 96 ? -38.814 -4.562 27.486 1.00 52.94 96 HIS A O 1
ATOM 768 N N . VAL A 1 97 ? -36.991 -5.118 28.653 1.00 54.91 97 VAL A N 1
ATOM 769 C CA . VAL A 1 97 ? -36.801 -6.406 27.958 1.00 54.91 97 VAL A CA 1
ATOM 770 C C . VAL A 1 97 ? -37.252 -7.508 28.900 1.00 54.91 97 VAL A C 1
ATOM 772 O O . VAL A 1 97 ? -36.576 -7.793 29.886 1.00 54.91 97 VAL A O 1
ATOM 775 N N . ASP A 1 98 ? -38.409 -8.091 28.600 1.00 54.41 98 ASP A N 1
ATOM 776 C CA . ASP A 1 98 ? -38.916 -9.268 29.302 1.00 54.41 98 ASP A CA 1
ATOM 777 C C . ASP A 1 98 ? -38.310 -10.550 28.714 1.00 54.41 98 ASP A C 1
ATOM 779 O O . ASP A 1 98 ? -37.924 -10.584 27.541 1.00 54.41 98 ASP A O 1
ATOM 783 N N . HIS A 1 99 ? -38.222 -11.608 29.527 1.00 54.84 99 HIS A N 1
ATOM 784 C CA . HIS A 1 99 ? -37.508 -12.851 29.191 1.00 54.84 99 HIS A CA 1
ATOM 785 C C . HIS A 1 99 ? -37.991 -13.497 27.876 1.00 54.84 99 HIS A C 1
ATOM 787 O O . HIS A 1 99 ? -37.188 -14.062 27.136 1.00 54.84 99 HIS A O 1
ATOM 793 N N . ASP A 1 100 ? -39.268 -13.316 27.533 1.00 56.47 100 ASP A N 1
ATOM 794 C CA . ASP A 1 100 ? -39.882 -13.832 26.306 1.00 56.47 100 ASP A CA 1
ATOM 795 C C . ASP A 1 100 ? -39.353 -13.174 25.019 1.00 56.47 100 ASP A C 1
ATOM 797 O O . ASP A 1 100 ? -39.417 -13.776 23.949 1.00 56.47 100 ASP A O 1
ATOM 801 N N . GLN A 1 101 ? -38.789 -11.963 25.092 1.00 55.31 101 GLN A N 1
ATOM 802 C CA . GLN A 1 101 ? -38.240 -11.271 23.916 1.00 55.31 101 GLN A CA 1
ATOM 803 C C . GLN A 1 101 ? -36.806 -11.692 23.571 1.00 55.31 101 GLN A C 1
ATOM 805 O O . GLN A 1 101 ? -36.332 -11.406 22.475 1.00 55.31 101 GLN A O 1
ATOM 810 N N . LEU A 1 102 ? -36.106 -12.364 24.490 1.00 53.81 102 LEU A N 1
ATOM 811 C CA . LEU A 1 102 ? -34.719 -12.811 24.307 1.00 53.81 102 LEU A CA 1
ATOM 812 C C . LEU A 1 102 ? -34.604 -14.242 23.758 1.00 53.81 102 LEU A C 1
ATOM 814 O O . LEU A 1 102 ? -33.496 -14.679 23.455 1.00 53.81 102 LEU A O 1
ATOM 818 N N . ILE A 1 103 ? -35.720 -14.973 23.662 1.00 43.41 103 ILE A N 1
ATOM 819 C CA . ILE A 1 103 ? -35.758 -16.400 23.287 1.00 43.41 103 ILE A CA 1
ATOM 820 C C . ILE A 1 103 ? -36.307 -16.609 21.853 1.00 43.41 103 ILE A C 1
ATOM 822 O O . ILE A 1 103 ? -36.375 -17.744 21.386 1.00 43.41 103 ILE A O 1
ATOM 826 N N . ALA A 1 104 ? -36.663 -15.536 21.134 1.00 37.84 104 ALA A N 1
ATOM 827 C CA . ALA A 1 104 ? -37.149 -15.603 19.748 1.00 37.84 104 ALA A CA 1
ATOM 828 C C . ALA A 1 104 ? -36.018 -15.685 18.708 1.00 37.84 104 ALA A C 1
ATOM 830 O O . ALA A 1 104 ? -35.051 -14.895 18.812 1.00 37.84 104 ALA A O 1
#

pLDDT: mean 76.65, std 15.83, range [37.84, 97.94]

Radius of gyration: 33.16 Å; chains: 1; bounding box: 69×26×89 Å

Organism: NCBI:txid1563983

Secondary structure (DSSP, 8-state):
-HHHHHHHHHHHHHHHHHHHHHHHHHHHHHHHHHHHHHHHHHHHHHHHHHHHHHHHHTS-TTGGGGS-HHHHHHHHHTT-GGGHHHHTTGGGT-S---GGGS--